Protein AF-A0A4Y2GFL8-F1 (afdb_monomer)

Organism: Araneus ventricosus (NCBI:txid182803)

Mean predicted aligned error: 15.79 Å

Nearest PDB structures (foldseek):
  2ekf-assembly1_A  TM=3.548E-01  e=7.500E+00  Homo sapiens
  2l2d-assembly1_A  TM=3.210E-01  e=7.014E+00  Homo sapiens

Solvent-accessible surface area (backbone atoms only — not comparable to full-atom values): 7751 Å² total; per-residue (Å²): 137,86,87,76,71,98,63,75,53,98,88,49,78,91,72,80,98,76,89,82,92,64,56,74,66,58,46,25,52,56,51,40,72,75,34,79,89,58,61,68,63,76,52,37,71,59,46,52,46,74,68,34,67,65,49,43,51,50,56,51,50,53,51,51,35,70,77,37,74,88,56,89,81,82,90,76,90,79,86,55,77,86,76,56,85,58,78,84,79,53,79,89,53,101,80,72,82,87,84,81,63,86,46,103,79,62,53,74,82,81,133

Structure (mmCIF, N/CA/C/O backbone):
data_AF-A0A4Y2GFL8-F1
#
_entry.id   AF-A0A4Y2GFL8-F1
#
loop_
_atom_site.group_PDB
_atom_site.id
_atom_site.type_symbol
_atom_site.label_atom_id
_atom_site.label_alt_id
_atom_site.label_comp_id
_atom_site.label_asym_id
_atom_site.label_entity_id
_atom_site.label_seq_id
_atom_site.pdbx_PDB_ins_code
_atom_site.Cartn_x
_atom_site.Cartn_y
_atom_site.Cartn_z
_atom_site.occupancy
_atom_site.B_iso_or_equiv
_atom_site.auth_seq_id
_atom_site.auth_comp_id
_atom_site.auth_asym_id
_atom_site.auth_atom_id
_atom_site.pdbx_PDB_model_num
ATOM 1 N N . HIS A 1 1 ? 14.840 -25.063 -7.061 1.00 44.09 1 HIS A N 1
ATOM 2 C CA . HIS A 1 1 ? 14.684 -23.793 -6.327 1.00 44.09 1 HIS A CA 1
ATOM 3 C C . HIS A 1 1 ? 16.061 -23.383 -5.819 1.00 44.09 1 HIS A C 1
ATOM 5 O O . HIS A 1 1 ? 16.701 -24.202 -5.170 1.00 44.09 1 HIS A O 1
ATOM 11 N N . ARG A 1 2 ? 16.581 -22.210 -6.200 1.00 40.28 2 ARG A N 1
ATOM 12 C CA . ARG A 1 2 ? 17.893 -21.725 -5.739 1.00 40.28 2 ARG A CA 1
ATOM 13 C C . ARG A 1 2 ? 17.648 -20.635 -4.706 1.00 40.28 2 ARG A C 1
ATOM 15 O O . ARG A 1 2 ? 17.024 -19.635 -5.030 1.00 40.28 2 ARG A O 1
ATOM 22 N N . VAL A 1 3 ? 18.104 -20.865 -3.482 1.00 50.59 3 VAL A N 1
ATOM 23 C CA . VAL A 1 3 ? 18.063 -19.870 -2.409 1.00 50.59 3 VAL A CA 1
ATOM 24 C C . VAL A 1 3 ? 19.378 -19.100 -2.471 1.00 50.59 3 VAL A C 1
ATOM 26 O O . VAL A 1 3 ? 20.448 -19.706 -2.417 1.00 50.59 3 VAL A O 1
ATOM 29 N N . SER A 1 4 ? 19.302 -17.789 -2.670 1.00 55.38 4 SER A N 1
ATOM 30 C CA . SER A 1 4 ? 20.447 -16.882 -2.566 1.00 55.38 4 SER A CA 1
ATOM 31 C C . SER A 1 4 ? 20.619 -16.399 -1.120 1.00 55.38 4 SER A C 1
ATOM 33 O O . SER A 1 4 ? 19.666 -16.475 -0.342 1.00 55.38 4 SER A O 1
ATOM 35 N N . PRO A 1 5 ? 21.809 -15.897 -0.743 1.00 58.56 5 PRO A N 1
ATOM 36 C CA . PRO A 1 5 ? 22.017 -15.257 0.554 1.00 58.56 5 PRO A CA 1
ATOM 37 C C . PRO A 1 5 ? 21.025 -14.106 0.780 1.00 58.56 5 PRO A C 1
ATOM 39 O O . PRO A 1 5 ? 20.587 -13.471 -0.180 1.00 58.56 5 PRO A O 1
ATOM 42 N N . LEU A 1 6 ? 20.704 -13.830 2.050 1.00 55.00 6 LEU A N 1
ATOM 43 C CA . LEU A 1 6 ? 19.795 -12.745 2.455 1.00 55.00 6 LEU A CA 1
ATOM 44 C C . LEU A 1 6 ? 20.267 -11.36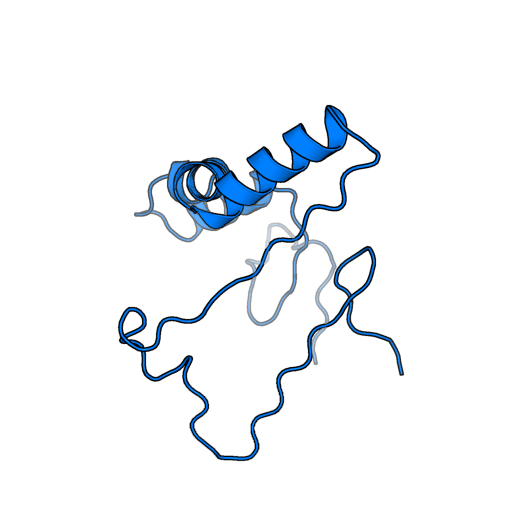6 1.963 1.00 55.00 6 LEU A C 1
ATOM 46 O O . LEU A 1 6 ? 19.451 -10.499 1.674 1.00 55.00 6 LEU A O 1
ATOM 50 N N . TYR A 1 7 ? 21.582 -11.192 1.833 1.00 58.81 7 TYR A N 1
ATOM 51 C CA . TYR A 1 7 ? 22.211 -9.980 1.327 1.00 58.81 7 TYR A CA 1
ATOM 52 C C . TYR A 1 7 ? 22.887 -10.276 -0.010 1.00 58.81 7 TYR A C 1
ATOM 54 O O . TYR A 1 7 ? 23.659 -11.233 -0.121 1.00 58.81 7 TYR A O 1
ATOM 62 N N . ALA A 1 8 ? 22.605 -9.461 -1.025 1.00 56.84 8 ALA A N 1
ATOM 63 C CA . ALA A 1 8 ? 23.365 -9.498 -2.266 1.00 56.84 8 ALA A CA 1
ATOM 64 C C . ALA A 1 8 ? 24.820 -9.105 -1.963 1.00 56.84 8 ALA A C 1
ATOM 66 O O . ALA A 1 8 ? 25.067 -8.133 -1.253 1.00 56.84 8 ALA A O 1
ATOM 67 N N . SER A 1 9 ? 25.792 -9.864 -2.471 1.00 60.03 9 SER A N 1
ATOM 68 C CA . SER A 1 9 ? 27.165 -9.364 -2.519 1.00 60.03 9 SER A CA 1
ATOM 69 C C . SER A 1 9 ? 27.216 -8.216 -3.528 1.00 60.03 9 SER A C 1
ATOM 71 O O . SER A 1 9 ? 26.567 -8.301 -4.569 1.00 60.03 9 SER A O 1
ATOM 73 N N . ASP A 1 10 ? 28.023 -7.179 -3.282 1.00 59.62 10 ASP A N 1
ATOM 74 C CA . ASP A 1 10 ? 28.180 -6.035 -4.207 1.00 59.62 10 ASP A CA 1
ATOM 75 C C . ASP A 1 10 ? 28.551 -6.456 -5.644 1.00 59.62 10 ASP A C 1
ATOM 77 O O . ASP A 1 10 ? 28.385 -5.709 -6.606 1.00 59.62 10 ASP A O 1
ATOM 81 N N . GLN A 1 11 ? 29.061 -7.679 -5.801 1.00 61.91 11 GLN A N 1
ATOM 82 C CA . GLN A 1 11 ? 29.444 -8.263 -7.079 1.00 61.91 11 GLN A CA 1
ATOM 83 C C . GLN A 1 11 ? 28.279 -8.890 -7.854 1.00 61.91 11 GLN A C 1
ATOM 85 O O . GLN A 1 11 ? 28.469 -9.254 -9.015 1.00 61.91 11 GLN A O 1
ATOM 90 N N . HIS A 1 12 ? 27.106 -9.105 -7.251 1.00 59.34 12 HIS A N 1
ATOM 91 C CA . HIS A 1 12 ? 25.984 -9.802 -7.883 1.00 59.34 12 HIS A CA 1
ATOM 92 C C . HIS A 1 12 ? 24.734 -8.926 -7.865 1.00 59.34 12 HIS A C 1
ATOM 94 O O . HIS A 1 12 ? 24.135 -8.668 -6.826 1.00 59.34 12 HIS A O 1
ATOM 100 N N . LYS A 1 13 ? 24.330 -8.484 -9.057 1.00 63.22 13 LYS A N 1
ATOM 101 C CA . LYS A 1 13 ? 23.098 -7.723 -9.259 1.00 63.22 13 LYS A CA 1
ATOM 102 C C . LYS A 1 13 ? 21.881 -8.599 -8.943 1.00 63.22 13 LYS A C 1
ATOM 104 O O . LYS A 1 13 ? 21.868 -9.779 -9.295 1.00 63.22 13 LYS A O 1
ATOM 109 N N . GLU A 1 14 ? 20.867 -8.005 -8.320 1.00 65.62 14 GLU A N 1
ATOM 110 C CA . GLU A 1 14 ? 19.571 -8.643 -8.055 1.00 65.62 14 GLU A CA 1
ATOM 111 C C . GLU A 1 14 ? 19.013 -9.300 -9.330 1.00 65.62 14 GLU A C 1
ATOM 113 O O . GLU A 1 14 ? 19.051 -8.712 -10.416 1.00 65.62 14 GLU A O 1
ATOM 118 N N . SER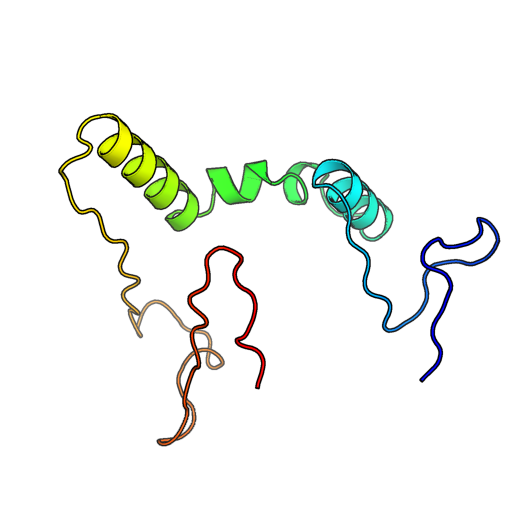 A 1 15 ? 18.544 -10.547 -9.221 1.00 59.66 15 SER A N 1
ATOM 119 C CA . SER A 1 15 ? 18.199 -11.384 -10.376 1.00 59.66 15 SER A CA 1
ATOM 120 C C . SER A 1 15 ? 17.104 -12.394 -10.025 1.00 59.66 15 SER A C 1
ATOM 122 O O . SER A 1 15 ? 17.356 -13.291 -9.232 1.00 59.66 15 SER A O 1
ATOM 124 N N . TYR A 1 16 ? 15.959 -12.298 -10.717 1.00 61.06 16 TYR A N 1
ATOM 125 C CA . TYR A 1 16 ? 14.796 -13.211 -10.751 1.00 61.06 16 TYR A CA 1
ATOM 126 C C . TYR A 1 16 ? 14.284 -13.779 -9.405 1.00 61.06 16 TYR A C 1
ATOM 128 O O . TYR A 1 16 ? 14.978 -14.504 -8.707 1.00 61.06 16 TYR A O 1
ATOM 136 N N . GLY A 1 17 ? 12.989 -13.592 -9.112 1.00 58.91 17 GLY A N 1
ATOM 137 C CA . GLY A 1 17 ? 12.257 -14.365 -8.089 1.00 58.91 17 GLY A CA 1
ATOM 138 C C . GLY A 1 17 ? 12.748 -14.216 -6.642 1.00 58.91 17 GLY A C 1
ATOM 139 O O . GLY A 1 17 ? 12.520 -15.114 -5.836 1.00 58.91 17 GLY A O 1
ATOM 140 N N . GLN A 1 18 ? 13.432 -13.119 -6.317 1.00 65.44 18 GLN A N 1
ATOM 141 C CA . GLN A 1 18 ? 13.943 -12.826 -4.977 1.00 65.44 18 GLN A CA 1
ATOM 142 C C . GLN A 1 18 ? 12.992 -11.861 -4.254 1.00 65.44 18 GLN A C 1
ATOM 144 O O . GLN A 1 18 ? 12.532 -10.884 -4.844 1.00 65.44 18 GLN A O 1
ATOM 149 N N . LEU A 1 19 ? 12.676 -12.155 -2.989 1.00 65.06 19 LEU A N 1
ATOM 150 C CA . LEU A 1 19 ? 11.848 -11.315 -2.122 1.00 65.06 19 LEU A CA 1
ATOM 151 C C . LEU A 1 19 ? 12.752 -10.581 -1.128 1.00 65.06 19 LEU A C 1
ATOM 153 O O . LEU A 1 19 ? 13.495 -11.223 -0.387 1.00 65.06 19 LEU A O 1
ATOM 157 N N . TYR A 1 20 ? 12.646 -9.255 -1.097 1.00 68.50 20 TYR A N 1
ATOM 158 C CA . TYR A 1 20 ? 13.389 -8.388 -0.187 1.00 68.50 20 TYR A CA 1
ATOM 159 C C . TYR A 1 20 ? 12.425 -7.586 0.684 1.00 68.50 20 TYR A C 1
ATOM 161 O O . TYR A 1 20 ? 11.378 -7.139 0.212 1.00 68.50 20 TYR A O 1
ATOM 169 N N . ILE A 1 21 ? 12.791 -7.397 1.952 1.00 74.88 21 ILE A N 1
ATOM 170 C CA . ILE A 1 21 ? 12.075 -6.527 2.886 1.00 74.88 21 ILE A CA 1
ATOM 171 C C . ILE A 1 21 ? 12.938 -5.285 3.077 1.00 74.88 21 ILE A C 1
ATOM 173 O O . ILE A 1 21 ? 14.050 -5.377 3.586 1.00 74.88 21 ILE A O 1
ATOM 177 N N . PHE A 1 22 ? 12.412 -4.143 2.653 1.00 73.88 22 PHE A N 1
ATOM 178 C CA . PHE A 1 22 ? 13.063 -2.843 2.760 1.00 73.88 22 PHE A CA 1
ATOM 179 C C . PHE A 1 22 ? 12.206 -1.91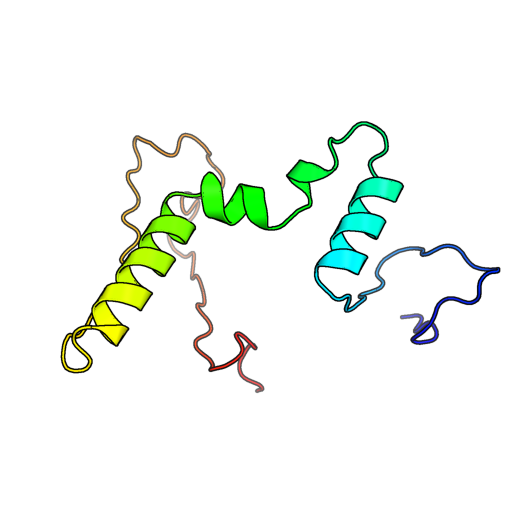7 3.617 1.00 73.88 22 PHE A C 1
ATOM 181 O O . PHE A 1 22 ? 10.975 -2.038 3.624 1.00 73.88 22 PHE A O 1
ATOM 188 N N . ASP A 1 23 ? 12.835 -0.957 4.293 1.00 81.94 23 ASP A N 1
ATOM 189 C CA . ASP A 1 23 ? 12.079 0.167 4.836 1.00 81.94 23 ASP A CA 1
ATOM 190 C C . ASP A 1 23 ? 11.491 1.031 3.702 1.00 81.94 23 ASP A C 1
ATOM 192 O O . ASP A 1 23 ? 11.802 0.866 2.519 1.00 81.94 23 ASP A O 1
ATOM 196 N N . SER A 1 24 ? 10.578 1.941 4.045 1.00 74.50 24 SER A N 1
ATOM 197 C CA . SER A 1 24 ? 9.855 2.730 3.038 1.00 74.50 24 SER A CA 1
ATOM 198 C C . SER A 1 24 ? 10.767 3.621 2.188 1.00 74.50 24 SER A C 1
ATOM 200 O O . SER A 1 24 ? 10.500 3.780 0.996 1.00 74.50 24 SER A O 1
ATOM 202 N N . SER A 1 25 ? 11.816 4.190 2.784 1.00 82.00 25 SER A N 1
ATOM 203 C CA . SER A 1 25 ? 12.767 5.073 2.102 1.00 82.00 25 SER A CA 1
ATOM 204 C C . SER A 1 25 ? 13.652 4.255 1.173 1.00 82.00 25 SER A C 1
ATOM 206 O O . SER A 1 25 ? 13.766 4.555 -0.014 1.00 82.00 25 SER A O 1
ATOM 208 N N . GLU A 1 26 ? 14.179 3.148 1.686 1.00 83.12 26 GLU A N 1
ATOM 209 C CA . GLU A 1 26 ? 15.007 2.234 0.919 1.00 83.12 26 GLU A CA 1
ATOM 210 C C . GLU A 1 26 ? 14.236 1.631 -0.270 1.00 83.12 26 GLU A C 1
ATOM 212 O O . GLU A 1 26 ? 14.725 1.604 -1.403 1.00 83.12 26 GLU A O 1
ATOM 217 N N . ALA A 1 27 ? 12.981 1.229 -0.058 1.00 83.31 27 ALA A N 1
ATOM 218 C CA . ALA A 1 27 ? 12.119 0.735 -1.124 1.00 83.31 27 ALA A CA 1
ATOM 219 C C . ALA A 1 27 ? 11.850 1.806 -2.198 1.00 83.31 27 ALA A C 1
ATOM 221 O O . ALA A 1 27 ? 11.754 1.478 -3.384 1.00 83.31 27 ALA A O 1
ATOM 222 N N . ALA A 1 28 ? 11.710 3.079 -1.813 1.00 83.88 28 ALA A N 1
ATOM 223 C CA . ALA A 1 28 ? 11.519 4.177 -2.758 1.00 83.88 28 ALA A CA 1
ATOM 224 C C . ALA A 1 28 ? 12.777 4.417 -3.608 1.00 83.88 28 ALA A C 1
ATOM 226 O O . ALA A 1 28 ? 12.677 4.498 -4.833 1.00 83.88 28 ALA A O 1
ATOM 227 N N . GLU A 1 29 ? 13.959 4.427 -2.988 1.00 86.50 29 GLU A N 1
ATOM 228 C CA . GLU A 1 29 ? 15.243 4.558 -3.685 1.00 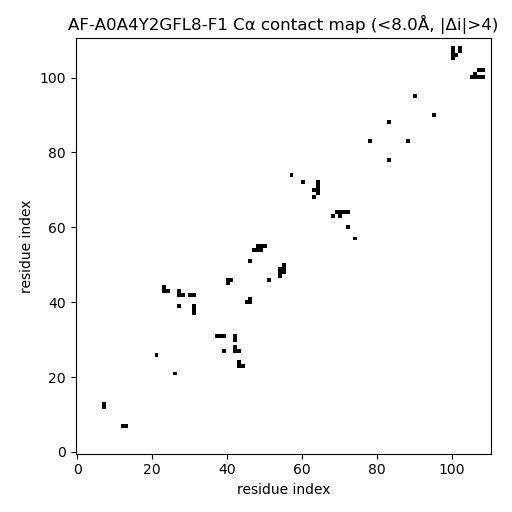86.50 29 GLU A CA 1
ATOM 229 C C . GLU A 1 29 ? 15.473 3.426 -4.690 1.00 86.50 29 GLU A C 1
ATOM 231 O O . GLU A 1 29 ? 15.859 3.673 -5.835 1.00 86.50 29 GLU A O 1
ATOM 236 N N . LYS A 1 30 ? 15.189 2.177 -4.296 1.00 84.06 30 LYS A N 1
ATOM 237 C CA . LYS A 1 30 ? 15.347 1.010 -5.178 1.00 84.06 30 LYS A CA 1
ATOM 238 C C . LYS A 1 30 ? 14.351 1.029 -6.339 1.00 84.06 30 LYS A C 1
ATOM 240 O O . LYS A 1 30 ? 14.693 0.654 -7.461 1.00 84.06 30 LYS A O 1
ATOM 245 N N . ARG A 1 31 ? 13.122 1.510 -6.125 1.00 84.69 31 ARG A N 1
ATOM 246 C CA . ARG A 1 31 ? 12.165 1.718 -7.225 1.00 84.69 31 ARG A CA 1
ATOM 247 C C . ARG A 1 31 ? 12.628 2.824 -8.169 1.00 84.69 31 ARG A C 1
ATOM 249 O O . ARG A 1 31 ? 12.540 2.636 -9.381 1.00 84.69 31 ARG A O 1
ATOM 256 N N . LEU A 1 32 ? 13.152 3.930 -7.644 1.00 87.69 32 LEU A N 1
ATOM 257 C CA . LEU A 1 32 ? 13.640 5.051 -8.447 1.00 87.69 32 LEU A CA 1
ATOM 258 C C . LEU A 1 32 ? 14.868 4.668 -9.283 1.00 87.69 32 LEU A C 1
ATOM 260 O O . LEU A 1 32 ? 14.918 4.967 -10.475 1.00 87.69 32 LEU A O 1
ATOM 264 N N . SER A 1 33 ? 15.828 3.946 -8.699 1.00 86.31 33 SER A N 1
ATOM 265 C CA . SER A 1 33 ? 17.033 3.493 -9.408 1.00 86.31 33 SER A CA 1
ATOM 266 C C . SER A 1 33 ? 16.708 2.550 -10.575 1.00 86.31 33 SER A C 1
ATOM 268 O O . SER A 1 33 ? 17.343 2.626 -11.633 1.00 86.31 33 SER A O 1
ATOM 270 N N . ASN A 1 34 ? 15.672 1.719 -10.417 1.00 83.81 34 ASN A N 1
ATOM 271 C CA . ASN A 1 34 ? 15.162 0.825 -11.456 1.00 83.81 34 ASN A CA 1
ATOM 272 C C . ASN A 1 34 ? 14.275 1.533 -12.494 1.00 83.81 34 ASN A C 1
ATOM 274 O O . ASN A 1 34 ? 14.169 1.063 -13.625 1.00 83.81 34 ASN A O 1
ATOM 278 N N . ASN A 1 35 ? 13.675 2.675 -12.151 1.00 84.44 35 ASN A N 1
ATOM 279 C CA . ASN A 1 35 ? 12.760 3.425 -13.011 1.00 84.44 35 ASN A CA 1
ATOM 280 C C . ASN A 1 35 ? 13.270 4.856 -13.233 1.00 84.44 35 ASN A C 1
ATOM 282 O O . ASN A 1 35 ? 12.661 5.825 -12.787 1.00 84.44 35 ASN A O 1
ATOM 286 N N . LYS A 1 36 ? 14.381 4.995 -13.968 1.00 82.25 36 LYS A N 1
ATOM 287 C CA . LYS A 1 36 ? 15.112 6.268 -14.148 1.00 82.25 36 LYS A CA 1
ATOM 288 C C . LYS A 1 36 ? 14.298 7.440 -14.722 1.00 82.25 36 LYS A C 1
ATOM 290 O O . LYS A 1 36 ? 14.726 8.579 -14.597 1.00 82.25 36 LYS A O 1
ATOM 295 N N . ASN A 1 37 ? 13.158 7.166 -15.358 1.00 87.31 37 ASN A N 1
ATOM 296 C CA . ASN A 1 37 ? 12.272 8.183 -15.939 1.00 87.31 37 ASN A CA 1
ATOM 297 C C . ASN A 1 37 ? 11.085 8.546 -15.028 1.00 87.31 37 ASN A C 1
ATOM 299 O O . ASN A 1 37 ? 10.268 9.388 -15.394 1.00 87.31 37 ASN A O 1
ATOM 303 N N . CYS A 1 38 ? 10.943 7.891 -13.876 1.00 82.94 38 CYS A N 1
ATOM 304 C CA . CYS A 1 38 ? 9.878 8.174 -12.926 1.00 82.94 38 CYS A CA 1
ATOM 305 C C . CYS A 1 38 ? 10.291 9.297 -11.972 1.00 82.94 38 CYS A C 1
ATOM 307 O O . CYS A 1 38 ? 11.450 9.419 -11.585 1.00 82.94 38 CYS A O 1
ATOM 309 N N . LEU A 1 39 ? 9.319 10.116 -11.577 1.00 83.56 39 LEU A N 1
ATOM 310 C CA . LEU A 1 39 ? 9.536 11.194 -10.619 1.00 83.56 39 LEU A CA 1
ATOM 311 C C . LEU A 1 39 ? 9.649 10.606 -9.208 1.00 83.56 39 LEU 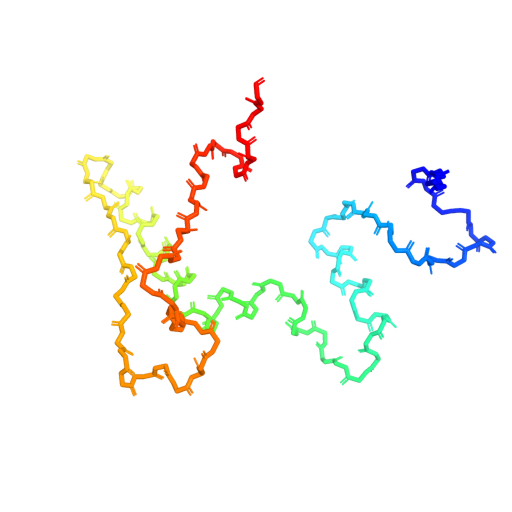A C 1
ATOM 313 O O . LEU A 1 39 ? 8.852 9.749 -8.836 1.00 83.56 39 LEU A O 1
ATOM 317 N N . GLN A 1 40 ? 10.607 11.090 -8.415 1.00 81.62 40 GLN A N 1
ATOM 318 C CA . GLN A 1 40 ? 10.876 10.589 -7.060 1.00 81.62 40 GLN A CA 1
ATOM 319 C C . GLN A 1 40 ? 9.617 10.541 -6.182 1.00 81.62 40 GLN A C 1
ATOM 321 O O . GLN A 1 40 ? 9.331 9.512 -5.571 1.00 81.62 40 GLN A O 1
ATOM 326 N N . HIS A 1 41 ? 8.824 11.615 -6.192 1.00 77.81 41 HIS A N 1
ATOM 327 C CA . HIS A 1 41 ? 7.621 11.729 -5.366 1.00 77.81 41 HIS A CA 1
ATOM 328 C C . HIS A 1 41 ? 6.583 10.628 -5.647 1.00 77.81 41 HIS A C 1
ATOM 330 O O . HIS A 1 41 ? 5.795 10.304 -4.769 1.00 77.81 41 HIS A O 1
ATOM 336 N N . VAL A 1 42 ? 6.598 10.000 -6.832 1.00 77.88 42 VAL A N 1
ATOM 337 C CA . VAL A 1 42 ? 5.704 8.875 -7.175 1.00 77.88 42 VAL A CA 1
ATOM 338 C C . VAL A 1 42 ? 5.944 7.666 -6.274 1.00 77.88 42 VAL A C 1
ATOM 340 O O . VAL A 1 42 ? 5.002 6.939 -5.963 1.00 77.88 42 VAL A O 1
ATOM 343 N N . PHE A 1 43 ? 7.190 7.442 -5.857 1.00 77.94 43 PHE A N 1
ATOM 344 C CA . PHE A 1 43 ? 7.558 6.321 -4.992 1.00 77.94 43 PHE A CA 1
ATOM 345 C C . PHE A 1 43 ? 7.550 6.671 -3.508 1.00 77.94 43 PHE A C 1
ATOM 347 O O . PHE A 1 43 ? 7.621 5.774 -2.668 1.00 77.94 43 PHE A O 1
ATOM 354 N N . GLU A 1 44 ? 7.431 7.952 -3.178 1.00 74.06 44 GLU A N 1
ATOM 355 C CA . GLU A 1 44 ? 7.201 8.386 -1.814 1.00 74.06 44 GLU A CA 1
ATOM 356 C C . GLU A 1 44 ? 5.745 8.063 -1.445 1.00 74.06 44 GLU A C 1
ATOM 358 O O . GLU A 1 44 ? 4.799 8.454 -2.132 1.00 74.06 44 GLU A O 1
ATOM 363 N N . ASN A 1 45 ? 5.543 7.365 -0.319 1.00 66.19 45 ASN A N 1
ATOM 364 C CA . ASN A 1 45 ? 4.218 7.002 0.221 1.00 66.19 45 ASN A CA 1
ATOM 365 C C . ASN A 1 45 ? 3.270 8.206 0.418 1.00 66.19 45 ASN A C 1
ATOM 367 O O . ASN A 1 45 ? 2.085 8.031 0.715 1.00 66.19 45 ASN A O 1
ATOM 371 N N . PHE A 1 46 ? 3.794 9.422 0.275 1.00 64.25 46 PHE A N 1
ATOM 372 C CA . PHE A 1 46 ? 3.073 10.679 0.317 1.00 64.25 46 PHE A CA 1
ATOM 373 C C . PHE A 1 46 ? 1.984 10.758 -0.757 1.00 64.25 46 PHE A C 1
ATOM 375 O O . PHE A 1 46 ? 0.832 11.005 -0.416 1.00 64.25 46 PHE A O 1
ATOM 382 N N . MET A 1 47 ? 2.289 10.409 -2.012 1.00 68.25 47 MET A N 1
ATOM 383 C CA . MET A 1 47 ? 1.307 10.476 -3.103 1.00 68.25 47 MET A CA 1
ATOM 384 C C . MET A 1 47 ? 0.103 9.569 -2.870 1.00 68.25 47 MET A C 1
ATOM 386 O O . MET A 1 47 ? -1.030 9.968 -3.120 1.00 68.25 47 MET A O 1
ATOM 390 N N . LEU A 1 48 ? 0.320 8.357 -2.352 1.00 71.69 48 LEU A N 1
ATOM 391 C CA . LEU A 1 48 ? -0.790 7.464 -2.029 1.00 71.69 48 LEU A CA 1
ATOM 392 C C . LEU A 1 48 ? -1.659 8.046 -0.920 1.00 71.69 48 LEU A C 1
ATOM 394 O O . LEU A 1 48 ? -2.875 7.972 -1.017 1.00 71.69 48 LEU A O 1
ATOM 398 N N . ARG A 1 49 ? -1.066 8.643 0.115 1.00 74.06 49 ARG A N 1
ATOM 399 C CA . ARG A 1 49 ? -1.851 9.268 1.183 1.00 74.06 49 ARG A CA 1
ATOM 400 C C . ARG A 1 49 ? -2.596 10.500 0.686 1.00 74.06 49 ARG A C 1
ATOM 402 O O . ARG A 1 49 ? -3.730 10.678 1.097 1.00 74.06 49 ARG A O 1
ATOM 409 N N . GLU A 1 50 ? -2.008 11.318 -0.180 1.00 77.19 50 GLU A N 1
ATOM 410 C CA . GLU A 1 50 ? -2.640 12.539 -0.693 1.00 77.19 50 GLU A CA 1
ATOM 411 C C . GLU A 1 50 ? -3.717 12.281 -1.750 1.00 77.19 50 GLU A C 1
ATOM 413 O O . GLU A 1 50 ? -4.787 12.879 -1.690 1.00 77.19 50 GLU A O 1
ATOM 418 N N . ILE A 1 51 ? -3.451 11.390 -2.707 1.00 80.69 51 ILE A N 1
ATOM 419 C CA . ILE A 1 51 ? -4.305 11.193 -3.885 1.00 80.69 51 ILE A CA 1
ATOM 420 C C . ILE A 1 51 ? -5.362 10.118 -3.640 1.00 80.69 51 ILE A C 1
ATOM 422 O O . ILE A 1 51 ? -6.470 10.225 -4.161 1.00 80.69 51 ILE A O 1
ATOM 426 N N . ASN A 1 52 ? -5.043 9.061 -2.884 1.00 81.56 52 ASN A N 1
ATOM 427 C CA . ASN A 1 52 ? -5.978 7.955 -2.704 1.00 81.56 52 ASN A CA 1
ATOM 428 C C . ASN A 1 52 ? -7.109 8.375 -1.745 1.00 81.56 52 ASN A C 1
ATOM 430 O O . ASN A 1 52 ? -6.859 8.522 -0.541 1.00 81.56 52 ASN A O 1
ATOM 434 N N . PRO A 1 53 ? -8.364 8.495 -2.223 1.00 83.81 53 PRO A N 1
ATOM 435 C CA . PRO A 1 53 ? -9.481 8.907 -1.377 1.00 83.81 53 PRO A CA 1
ATOM 436 C C . PRO A 1 53 ? -9.708 7.937 -0.212 1.00 83.81 53 PRO A C 1
ATOM 438 O O . PRO A 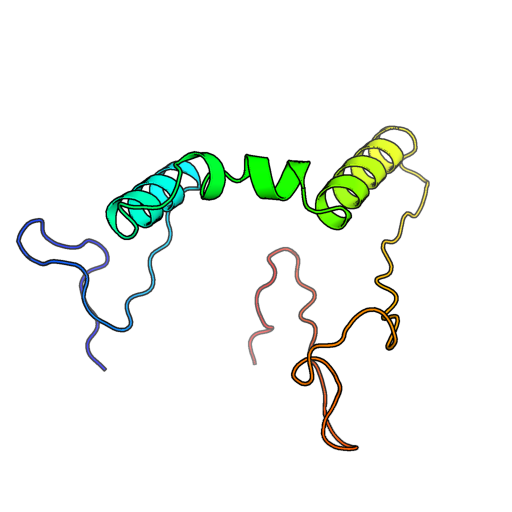1 53 ? -10.103 8.357 0.870 1.00 83.81 53 PRO A O 1
ATOM 441 N N . PHE A 1 54 ? -9.383 6.654 -0.380 1.00 87.00 54 PHE A N 1
ATOM 442 C CA . PHE A 1 54 ? -9.522 5.657 0.678 1.00 87.00 54 PHE A CA 1
ATOM 443 C C . PHE A 1 54 ? -8.470 5.818 1.772 1.00 87.00 54 PHE A C 1
ATOM 445 O O . PHE A 1 54 ? -8.787 5.674 2.952 1.00 87.00 54 PHE A O 1
ATOM 452 N N . ALA A 1 55 ? -7.235 6.174 1.406 1.00 85.44 55 ALA A N 1
ATOM 453 C CA . ALA A 1 55 ? -6.200 6.488 2.386 1.00 85.44 55 ALA A CA 1
ATOM 454 C C . ALA A 1 55 ? -6.589 7.730 3.204 1.00 85.44 55 ALA A C 1
ATOM 456 O O . ALA A 1 55 ? -6.451 7.728 4.428 1.00 85.44 55 ALA A O 1
ATOM 457 N N . GLN A 1 56 ? -7.154 8.751 2.551 1.00 87.81 56 GLN A N 1
ATOM 458 C CA . GLN A 1 56 ? -7.694 9.938 3.221 1.00 87.81 56 GLN A CA 1
ATOM 459 C C . GLN A 1 56 ? -8.845 9.594 4.169 1.00 87.81 56 GLN A C 1
ATOM 461 O O . GLN A 1 56 ? -8.806 9.962 5.344 1.00 87.81 56 GLN A O 1
ATOM 466 N N . SER A 1 57 ? -9.837 8.833 3.705 1.00 88.81 57 SER A N 1
ATOM 467 C CA . SER A 1 57 ? -10.941 8.376 4.551 1.00 88.81 57 SER A CA 1
ATOM 468 C C . SER A 1 57 ? -10.446 7.542 5.739 1.00 88.81 57 SER A C 1
ATOM 470 O O . SER A 1 57 ? -10.962 7.697 6.841 1.00 88.81 57 SER A O 1
ATOM 472 N N . TYR A 1 58 ? -9.404 6.720 5.571 1.00 89.88 58 TYR A N 1
ATOM 473 C CA . TYR A 1 58 ? -8.798 5.968 6.675 1.00 89.88 58 TYR A CA 1
ATOM 474 C C . TYR A 1 58 ? -8.186 6.882 7.737 1.00 89.88 58 TYR A C 1
ATOM 476 O O . TYR A 1 58 ? -8.446 6.711 8.929 1.00 89.88 58 TYR A O 1
ATOM 484 N N . LEU A 1 59 ? -7.437 7.903 7.315 1.00 88.81 59 LEU A N 1
ATOM 485 C CA . LEU A 1 59 ? -6.875 8.904 8.224 1.00 88.81 59 LEU A CA 1
ATOM 486 C C . LEU A 1 59 ? -7.968 9.689 8.963 1.00 88.81 59 LEU A C 1
ATOM 488 O O . LEU A 1 59 ? -7.821 9.968 10.152 1.00 88.81 59 LEU A O 1
ATOM 492 N N . GLN A 1 60 ? -9.069 10.021 8.287 1.00 89.69 60 GLN A N 1
ATOM 493 C CA . GLN A 1 60 ? -10.209 10.705 8.904 1.00 89.69 60 GLN A CA 1
ATOM 494 C C . GLN A 1 60 ? -10.898 9.835 9.959 1.00 89.69 60 GLN A C 1
ATOM 496 O O . GLN A 1 60 ? -11.112 10.291 11.079 1.00 89.69 60 GLN A O 1
ATOM 501 N N . MET A 1 61 ? -11.188 8.571 9.643 1.00 91.31 61 MET A N 1
ATOM 502 C CA . MET A 1 61 ? -11.770 7.637 10.612 1.00 91.31 61 MET A CA 1
ATOM 503 C C . MET A 1 61 ? -10.851 7.427 11.819 1.00 91.31 61 MET A C 1
ATOM 505 O O . MET A 1 61 ? -11.330 7.393 12.948 1.00 91.31 61 MET A O 1
ATOM 509 N N . HIS A 1 62 ? -9.534 7.329 11.602 1.00 88.56 62 HIS A N 1
ATOM 510 C CA . HIS A 1 62 ? -8.571 7.209 12.696 1.00 88.56 62 HIS A CA 1
ATOM 511 C C . HIS A 1 62 ? -8.665 8.394 13.666 1.00 88.56 62 HIS A C 1
ATOM 513 O O . HIS A 1 62 ? -8.686 8.188 14.878 1.00 88.56 62 HIS A O 1
ATOM 519 N N . ARG A 1 63 ? -8.795 9.624 13.146 1.00 91.00 63 ARG A N 1
ATOM 520 C CA . ARG A 1 63 ? -9.019 10.823 13.973 1.00 91.00 63 ARG A CA 1
ATOM 521 C C . ARG A 1 63 ? -10.338 10.745 14.745 1.00 91.00 63 ARG A C 1
ATOM 523 O O . ARG A 1 63 ? -10.335 10.976 15.947 1.00 91.00 63 ARG A O 1
ATOM 530 N N . MET A 1 64 ? -11.430 10.333 14.098 1.00 89.94 64 MET A N 1
ATOM 531 C CA . MET A 1 64 ? -12.738 10.182 14.757 1.00 89.94 64 MET A CA 1
ATOM 532 C C . MET A 1 64 ? -12.707 9.184 15.921 1.00 89.94 64 MET A C 1
ATOM 534 O O . MET A 1 64 ? -13.298 9.445 16.966 1.00 89.94 64 MET A O 1
ATOM 538 N N . VAL A 1 65 ? -12.004 8.060 15.755 1.00 91.56 65 VAL A N 1
ATOM 539 C CA . VAL A 1 65 ? -11.839 7.051 16.813 1.00 91.56 65 VAL A CA 1
ATOM 540 C C . VAL A 1 65 ? -10.964 7.579 17.952 1.00 91.56 65 VAL A C 1
ATOM 542 O O . VAL A 1 65 ? -11.265 7.309 19.111 1.00 91.56 65 VAL A O 1
ATOM 545 N N . GLN A 1 66 ? -9.913 8.355 17.659 1.00 90.50 66 GLN A N 1
ATOM 546 C CA . GLN A 1 66 ? -9.109 8.988 18.712 1.00 90.50 66 GLN A CA 1
ATOM 547 C C . GLN A 1 66 ? -9.913 10.009 19.526 1.00 90.50 66 GLN A C 1
ATOM 549 O O . GLN A 1 66 ? -9.777 10.060 20.746 1.00 90.50 66 GLN A O 1
ATOM 554 N N . GLU A 1 67 ? -10.752 10.805 18.864 1.00 93.38 67 GLU A N 1
ATOM 555 C CA . GLU A 1 67 ? -11.586 11.819 19.516 1.00 93.38 67 GLU A CA 1
ATOM 556 C C . GLU A 1 67 ? -12.760 11.202 20.290 1.00 93.38 67 GLU A C 1
ATOM 558 O O . GLU A 1 67 ? -13.126 11.701 21.352 1.00 93.38 67 GLU A O 1
ATOM 563 N N . ASN A 1 68 ? -13.341 10.106 19.787 1.00 92.06 68 ASN A N 1
ATOM 564 C CA . ASN A 1 68 ? -14.498 9.438 20.387 1.00 92.06 68 ASN A CA 1
ATOM 565 C C . ASN A 1 68 ? -14.302 7.909 20.432 1.00 92.06 68 ASN A C 1
ATOM 567 O O . ASN A 1 68 ? -14.898 7.194 19.620 1.00 92.06 68 ASN A O 1
ATOM 571 N N . PRO A 1 69 ? -13.535 7.380 21.408 1.00 87.25 69 PRO A N 1
ATOM 572 C CA . PRO A 1 69 ? -13.123 5.969 21.448 1.00 87.25 69 PRO A CA 1
ATOM 573 C C . PRO A 1 69 ? -14.261 4.943 21.514 1.00 87.25 69 PRO A C 1
ATOM 575 O O . PRO A 1 69 ? -14.064 3.775 21.192 1.00 87.25 69 PRO A O 1
ATOM 578 N N . THR A 1 70 ? -15.458 5.354 21.935 1.00 89.06 70 THR A N 1
ATOM 579 C CA . THR A 1 70 ? -16.652 4.496 22.004 1.00 89.06 70 THR A CA 1
ATOM 580 C C . THR A 1 70 ? -17.396 4.388 20.670 1.00 89.06 70 THR A C 1
ATOM 582 O O . THR A 1 70 ? -18.320 3.583 20.545 1.00 89.06 70 THR A O 1
ATOM 585 N N . THR A 1 71 ? -17.012 5.181 19.666 1.00 86.88 71 THR A N 1
ATOM 586 C CA . THR A 1 71 ? -17.655 5.194 18.350 1.00 86.88 71 THR A CA 1
ATOM 587 C C . THR A 1 71 ? -17.116 4.053 17.498 1.00 86.88 71 THR A C 1
ATOM 589 O O . THR A 1 71 ? -15.936 4.017 17.154 1.00 86.88 71 THR A O 1
ATOM 592 N N . SER A 1 72 ? -17.995 3.131 17.10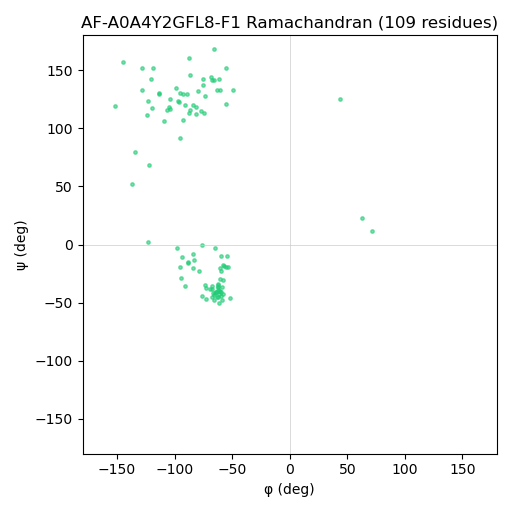7 1.00 88.25 72 SER A N 1
ATOM 593 C CA . SER A 1 72 ? -17.659 2.120 16.106 1.00 88.25 72 SER A CA 1
ATOM 594 C C . SER A 1 72 ? -17.698 2.750 14.715 1.00 88.25 72 SER A C 1
ATOM 596 O O . SER A 1 72 ? -18.754 3.181 14.249 1.00 88.25 72 SER A O 1
ATOM 598 N N . VAL A 1 73 ? -16.543 2.815 14.054 1.00 86.25 73 VAL A N 1
ATOM 599 C CA . VAL A 1 73 ? -16.400 3.359 12.700 1.00 86.25 73 VAL A CA 1
ATOM 600 C C . VAL A 1 73 ? -16.002 2.228 11.756 1.00 86.25 73 VAL A C 1
ATOM 602 O O . VAL A 1 73 ? -15.074 1.474 12.040 1.00 86.25 73 VAL A O 1
ATOM 605 N N . LYS A 1 74 ? -16.701 2.101 10.624 1.00 88.06 74 LYS A N 1
ATOM 606 C CA . LYS A 1 74 ? -16.424 1.088 9.599 1.00 88.06 74 LYS A CA 1
ATOM 607 C C . LYS A 1 74 ? -16.291 1.748 8.232 1.00 88.06 74 LYS A C 1
ATOM 609 O O . LYS A 1 74 ? -17.158 2.517 7.829 1.00 88.06 74 LYS A O 1
ATOM 614 N N . MET A 1 75 ? -15.249 1.376 7.495 1.00 84.56 75 MET A N 1
ATOM 615 C CA . MET A 1 75 ? -15.128 1.677 6.070 1.00 84.56 75 MET A CA 1
ATOM 616 C C . MET A 1 75 ? -15.760 0.563 5.255 1.00 84.56 75 MET A C 1
ATOM 618 O O . MET A 1 75 ? -15.466 -0.614 5.465 1.00 84.56 75 MET A O 1
ATOM 622 N N . VAL A 1 76 ? -16.625 0.940 4.321 1.00 82.44 76 VAL A N 1
ATOM 623 C CA . VAL A 1 76 ? -17.246 0.015 3.376 1.00 82.44 76 VAL A CA 1
ATOM 624 C C . VAL A 1 76 ? -16.920 0.504 1.975 1.00 82.44 76 VAL A C 1
ATOM 626 O O . VAL A 1 76 ? -17.203 1.650 1.636 1.00 82.44 76 VAL A O 1
ATOM 629 N N . PHE A 1 77 ? -16.312 -0.364 1.174 1.00 79.56 77 PHE A N 1
ATOM 630 C CA . PHE A 1 77 ? -16.093 -0.117 -0.244 1.00 79.56 77 PHE A CA 1
ATOM 631 C C . PHE A 1 77 ? -17.343 -0.571 -0.990 1.00 79.56 77 PHE A C 1
ATOM 633 O O . PHE A 1 77 ? -17.692 -1.750 -0.950 1.00 79.56 77 PHE A O 1
ATOM 640 N N . LEU A 1 78 ? -18.039 0.372 -1.618 1.00 74.94 78 LEU A N 1
ATOM 641 C CA . LEU A 1 78 ? -19.165 0.067 -2.487 1.00 74.94 78 LEU A CA 1
ATOM 642 C C . LEU A 1 78 ? -18.656 0.021 -3.927 1.00 74.94 78 LEU A C 1
ATOM 644 O O . LEU A 1 78 ? -18.084 0.994 -4.415 1.00 74.94 78 LEU A O 1
ATOM 648 N N . GLU A 1 79 ? -18.857 -1.106 -4.596 1.00 67.56 79 GLU A N 1
ATOM 649 C CA . GLU A 1 79 ? -18.545 -1.242 -6.013 1.00 67.56 79 GLU A CA 1
ATOM 650 C C . GLU A 1 79 ? -19.690 -0.647 -6.842 1.00 67.56 79 GLU A C 1
ATOM 652 O O . GLU A 1 79 ? -20.805 -1.175 -6.854 1.00 67.56 79 GLU A O 1
ATOM 657 N N . ASP A 1 80 ? -19.425 0.457 -7.540 1.00 71.31 80 ASP A N 1
ATOM 658 C CA . ASP A 1 80 ? -20.318 0.943 -8.590 1.00 71.31 80 ASP A CA 1
ATOM 659 C C . ASP A 1 80 ? -19.854 0.377 -9.934 1.00 71.31 80 ASP A C 1
ATOM 661 O O . ASP A 1 80 ? -18.849 0.807 -10.508 1.00 71.31 80 ASP A O 1
ATOM 665 N N . LYS A 1 81 ? -20.619 -0.588 -10.448 1.00 63.88 81 LYS A N 1
ATOM 666 C CA . LYS A 1 81 ? -20.355 -1.266 -11.725 1.00 63.88 81 LYS A CA 1
ATOM 667 C C . LYS A 1 81 ? -20.297 -0.313 -12.922 1.00 63.88 81 LYS A C 1
ATOM 669 O O . LYS A 1 81 ? -19.784 -0.694 -13.968 1.00 63.88 81 LYS A O 1
ATOM 674 N N . ASN A 1 82 ? -20.826 0.904 -12.793 1.00 69.69 82 ASN A N 1
ATOM 675 C CA . ASN A 1 82 ? -20.780 1.910 -13.852 1.00 69.69 82 ASN A CA 1
ATOM 676 C C . ASN A 1 82 ? -19.509 2.774 -13.800 1.00 69.69 82 ASN A C 1
ATOM 678 O O . ASN A 1 82 ? -19.200 3.444 -14.784 1.00 69.69 82 ASN A O 1
ATOM 682 N N . LEU A 1 83 ? -18.777 2.770 -12.679 1.00 64.69 83 LEU A N 1
ATOM 683 C CA . LEU A 1 83 ? -17.529 3.523 -12.501 1.00 64.69 83 LEU A CA 1
ATOM 684 C C . LEU A 1 83 ? -16.285 2.680 -12.809 1.00 64.69 83 LEU A C 1
ATOM 686 O O . LEU A 1 83 ? -15.275 3.229 -13.251 1.00 64.69 83 LEU A O 1
ATOM 690 N N . ASP A 1 84 ? -16.350 1.358 -12.624 1.00 64.00 84 ASP A N 1
ATOM 691 C CA . ASP A 1 84 ? -15.253 0.454 -12.974 1.00 64.00 84 ASP A CA 1
ATOM 692 C C . ASP A 1 84 ? -15.434 -0.153 -14.374 1.00 64.00 84 ASP A C 1
ATOM 694 O O . ASP A 1 84 ? -16.045 -1.201 -14.572 1.00 64.00 84 ASP A O 1
ATOM 698 N N . MET A 1 85 ? -14.870 0.514 -15.383 1.00 59.91 85 MET A N 1
ATOM 699 C CA 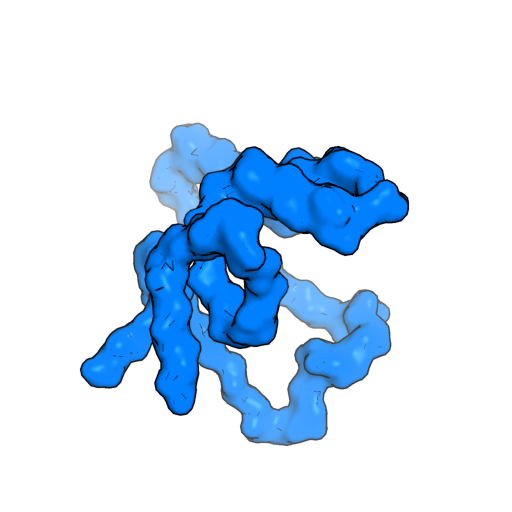. MET A 1 85 ? -14.862 0.016 -16.766 1.00 59.91 85 MET A CA 1
ATOM 700 C C . MET A 1 85 ? -13.841 -1.116 -17.004 1.00 59.91 85 MET A C 1
ATOM 702 O O . MET A 1 85 ? -13.704 -1.593 -18.138 1.00 59.91 85 MET A O 1
ATOM 706 N N . ARG A 1 86 ? -13.070 -1.538 -15.989 1.00 59.16 86 ARG A N 1
ATOM 707 C CA . ARG A 1 86 ? -12.025 -2.557 -16.151 1.00 59.16 86 ARG A CA 1
ATOM 708 C C . ARG A 1 86 ? -12.620 -3.953 -15.976 1.00 59.16 86 ARG A C 1
ATOM 710 O O . ARG A 1 86 ? -12.972 -4.383 -14.887 1.00 59.16 86 ARG A O 1
ATOM 717 N N . ARG A 1 87 ? -12.629 -4.718 -17.071 1.00 53.81 87 ARG A N 1
ATOM 718 C CA . ARG A 1 87 ? -13.160 -6.095 -17.152 1.00 53.81 87 ARG A CA 1
ATOM 719 C C . ARG A 1 87 ? -12.505 -7.131 -16.224 1.00 53.81 87 ARG A C 1
ATOM 721 O O . ARG A 1 87 ? -13.019 -8.236 -16.149 1.00 53.81 87 ARG A O 1
ATOM 728 N N . TYR A 1 88 ? -11.391 -6.813 -15.566 1.00 57.88 88 TYR A N 1
ATOM 729 C CA . TYR A 1 88 ? -10.657 -7.767 -14.724 1.00 57.88 88 TYR A CA 1
ATOM 730 C C . TYR A 1 88 ? -11.137 -7.824 -13.268 1.00 57.88 88 TYR A C 1
ATOM 732 O O . TYR A 1 88 ? -10.766 -8.757 -12.567 1.00 57.88 88 TYR A O 1
ATOM 740 N N . ASN A 1 89 ? -11.926 -6.843 -12.816 1.00 55.97 89 ASN A N 1
ATOM 741 C CA . ASN A 1 89 ? -12.406 -6.780 -11.430 1.00 55.97 89 ASN A CA 1
ATOM 742 C C . ASN A 1 89 ? -13.808 -7.383 -11.257 1.00 55.97 89 ASN A C 1
ATOM 744 O O . ASN A 1 89 ? -14.192 -7.742 -10.149 1.00 55.97 89 ASN A O 1
ATOM 748 N N . ALA A 1 90 ? -14.561 -7.516 -12.352 1.00 58.88 90 ALA A N 1
ATOM 749 C CA . ALA A 1 90 ? -15.870 -8.145 -12.333 1.00 58.88 90 ALA A CA 1
ATOM 750 C C . ALA A 1 90 ? -15.712 -9.672 -12.324 1.00 58.88 90 ALA A C 1
ATOM 752 O O . ALA A 1 90 ? -14.987 -10.191 -13.179 1.00 58.88 90 ALA A O 1
ATOM 753 N N . PRO A 1 91 ? -16.424 -10.397 -11.441 1.00 57.28 91 PRO A N 1
ATOM 754 C CA . PRO A 1 91 ? -16.402 -11.846 -11.461 1.00 57.28 91 PRO A CA 1
ATOM 755 C C . PRO A 1 91 ? -16.802 -12.372 -12.836 1.00 57.28 91 PRO A C 1
ATOM 757 O O . PRO A 1 91 ? -17.889 -12.067 -13.334 1.00 57.28 91 PRO A O 1
ATOM 760 N N . THR A 1 92 ? -15.916 -13.129 -13.478 1.00 60.19 92 THR A N 1
ATOM 761 C CA . THR A 1 92 ? -16.146 -13.624 -14.843 1.00 60.19 92 THR A CA 1
ATOM 762 C C . THR A 1 92 ? -16.975 -14.904 -14.863 1.00 60.19 92 THR A C 1
ATOM 764 O O . THR A 1 92 ? -17.599 -15.227 -15.875 1.00 60.19 92 THR A O 1
ATOM 767 N N . LEU A 1 93 ? -17.023 -15.616 -13.734 1.00 59.47 93 LEU A N 1
ATOM 768 C CA . LEU A 1 93 ? -17.730 -16.881 -13.555 1.00 59.47 93 LEU A CA 1
ATOM 769 C C . LEU A 1 93 ? -18.649 -16.831 -12.324 1.00 59.47 93 LEU A C 1
ATOM 771 O O . LEU A 1 93 ? -18.363 -16.156 -11.339 1.00 59.47 93 LEU A O 1
ATOM 775 N N . CYS A 1 94 ? -19.740 -17.605 -12.342 1.00 60.25 94 CYS A N 1
ATOM 776 C CA . CYS A 1 94 ? -20.711 -17.688 -11.236 1.00 60.25 94 CYS A CA 1
ATOM 777 C C . CYS A 1 94 ? -20.150 -18.291 -9.928 1.00 60.25 94 CYS A C 1
ATOM 779 O O . CYS A 1 94 ? -20.871 -18.373 -8.938 1.00 60.25 94 CYS A O 1
ATOM 781 N N . THR A 1 95 ? -18.889 -18.725 -9.918 1.00 55.00 95 THR A N 1
ATOM 782 C CA . THR A 1 95 ? -18.221 -19.417 -8.805 1.00 55.00 95 THR A CA 1
ATOM 783 C C . THR A 1 95 ? -16.808 -18.882 -8.602 1.00 55.00 95 THR A C 1
ATOM 785 O O . THR A 1 95 ? -15.838 -19.637 -8.583 1.00 55.00 95 THR A O 1
ATOM 788 N N . GLU A 1 96 ? -16.676 -17.567 -8.483 1.00 55.88 96 GLU A N 1
ATOM 789 C CA . GLU A 1 96 ? -15.448 -16.964 -7.976 1.00 55.88 96 GLU A CA 1
ATOM 790 C C . GLU A 1 96 ? -15.595 -16.702 -6.474 1.00 55.88 96 GLU A C 1
ATOM 792 O O . GLU A 1 96 ? -16.600 -16.163 -6.011 1.00 55.88 96 GLU A O 1
ATOM 797 N N . VAL A 1 97 ? -14.597 -17.134 -5.704 1.00 52.78 97 VAL A N 1
ATOM 798 C CA . VAL A 1 97 ? -14.536 -16.967 -4.250 1.00 52.78 97 VAL A CA 1
ATOM 799 C C . VAL A 1 97 ? -13.294 -16.144 -3.942 1.00 52.78 97 VAL A C 1
ATOM 801 O O . VAL A 1 97 ? -12.179 -16.572 -4.234 1.00 52.78 97 VAL A O 1
ATOM 804 N N . ALA A 1 98 ? -13.482 -14.960 -3.362 1.00 57.19 98 ALA A N 1
ATOM 805 C CA . ALA A 1 98 ? -12.391 -14.149 -2.838 1.00 57.19 98 ALA A CA 1
ATOM 806 C C . ALA A 1 98 ? -12.183 -14.475 -1.353 1.00 57.19 98 ALA A C 1
ATOM 808 O O . ALA A 1 98 ? -13.134 -14.469 -0.570 1.00 57.19 98 ALA A O 1
ATOM 809 N N . ALA A 1 99 ? -10.941 -14.755 -0.963 1.00 50.91 99 ALA A N 1
ATOM 810 C CA . ALA A 1 99 ? -10.565 -14.939 0.433 1.00 50.91 99 ALA A CA 1
ATOM 811 C C . ALA A 1 99 ? -9.993 -13.625 0.977 1.00 50.91 99 ALA A C 1
ATOM 813 O O . ALA A 1 99 ? -9.037 -13.083 0.424 1.00 50.91 99 ALA A O 1
ATOM 814 N N . ILE A 1 100 ? -10.582 -13.114 2.059 1.00 59.59 100 ILE A N 1
ATOM 815 C CA . ILE A 1 100 ? -10.054 -11.971 2.806 1.00 59.59 100 ILE A CA 1
ATOM 816 C C . ILE A 1 100 ? -9.422 -12.527 4.074 1.00 59.59 100 ILE A C 1
ATOM 818 O O . ILE A 1 100 ? -10.110 -13.111 4.912 1.00 59.59 100 ILE A O 1
ATOM 822 N N . PHE A 1 101 ? -8.113 -12.348 4.210 1.00 56.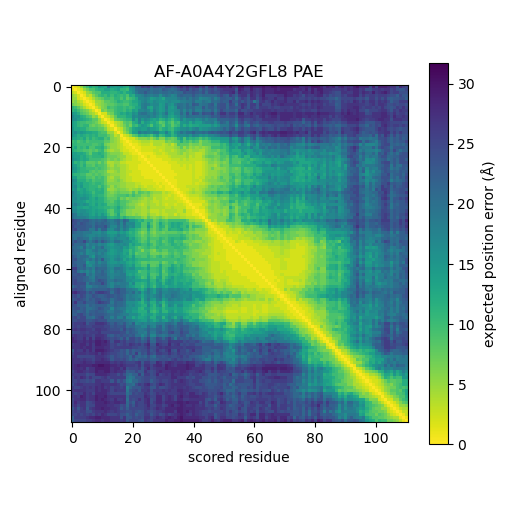81 101 PHE A N 1
ATOM 823 C CA . PHE A 1 101 ? -7.401 -12.694 5.430 1.00 56.81 101 PHE A CA 1
ATOM 824 C C . PHE A 1 101 ? -7.523 -11.541 6.421 1.00 56.81 101 PHE A C 1
ATOM 826 O O . PHE A 1 101 ? -7.123 -10.414 6.130 1.00 56.81 101 PHE A O 1
ATOM 833 N N . VAL A 1 102 ? -8.109 -11.825 7.582 1.00 50.22 102 VAL A N 1
ATOM 834 C CA . VAL A 1 102 ? -8.158 -10.894 8.709 1.00 50.22 102 VAL A CA 1
ATOM 835 C C . VAL A 1 102 ? -7.237 -11.451 9.783 1.00 50.22 102 VAL A C 1
ATOM 837 O O . VAL A 1 102 ? -7.557 -12.441 10.433 1.00 50.22 102 VAL A O 1
ATOM 840 N N . GLY A 1 103 ? -6.081 -10.820 9.935 1.00 58.16 103 GLY A N 1
ATOM 841 C CA . GLY A 1 103 ? -5.144 -11.043 11.028 1.00 58.16 103 GLY A CA 1
ATOM 842 C C . GLY A 1 103 ? -4.491 -9.715 11.376 1.00 58.16 103 GLY A C 1
ATOM 843 O O . GLY A 1 103 ? -4.434 -8.828 10.520 1.00 58.16 103 GLY A O 1
ATOM 844 N N . ASP A 1 104 ? -3.983 -9.580 12.599 1.00 61.34 104 ASP A N 1
ATOM 845 C CA . ASP A 1 104 ? -3.388 -8.329 13.101 1.00 61.34 104 ASP A CA 1
ATOM 846 C C . ASP A 1 104 ? -2.254 -7.795 12.194 1.00 61.34 104 ASP A C 1
ATOM 848 O O . ASP A 1 104 ? -1.955 -6.601 12.200 1.00 61.34 104 ASP A O 1
ATOM 852 N N . ASN A 1 105 ? -1.686 -8.669 11.346 1.00 58.91 105 ASN A N 1
ATOM 853 C CA . ASN A 1 105 ? -0.523 -8.412 10.493 1.00 58.91 105 ASN A CA 1
ATOM 854 C C . ASN A 1 105 ? -0.782 -8.651 8.985 1.00 58.91 105 ASN A C 1
ATOM 856 O O . ASN A 1 105 ? 0.144 -8.547 8.185 1.00 58.91 105 ASN A O 1
ATOM 860 N N . GLY A 1 106 ? -2.007 -9.016 8.577 1.00 53.03 106 GLY A N 1
ATOM 861 C CA . GLY A 1 106 ? -2.334 -9.333 7.174 1.00 53.03 106 GLY A CA 1
ATOM 862 C C . GLY A 1 106 ? -1.761 -10.653 6.627 1.00 53.03 106 GLY A C 1
ATOM 863 O O . GLY A 1 106 ? -1.809 -10.880 5.418 1.00 53.03 106 GLY A O 1
ATOM 864 N N . GLU A 1 107 ? -1.224 -11.526 7.483 1.00 52.66 107 GLU A N 1
ATOM 865 C CA . GLU A 1 107 ? -0.722 -12.843 7.075 1.00 52.66 107 GLU A CA 1
ATOM 866 C C . GLU A 1 107 ? -1.872 -13.838 6.805 1.00 52.66 107 GLU A C 1
ATOM 868 O O . GLU A 1 107 ? -2.873 -13.835 7.530 1.00 52.66 107 GLU A O 1
ATOM 873 N N . PRO A 1 108 ? -1.752 -14.716 5.788 1.00 49.12 108 PRO A N 1
ATOM 874 C CA . PRO A 1 108 ? -2.671 -15.837 5.608 1.00 49.12 108 PRO A CA 1
ATOM 875 C C . PRO A 1 108 ? -2.610 -16.794 6.815 1.00 49.12 108 PRO A C 1
ATOM 877 O O . PRO A 1 108 ? -1.513 -17.041 7.321 1.00 49.12 108 PRO A O 1
ATOM 880 N N . PRO A 1 109 ? -3.737 -17.377 7.269 1.00 57.69 109 PRO A N 1
ATOM 881 C CA . PRO A 1 109 ? -3.739 -18.358 8.343 1.00 57.69 109 PRO A CA 1
ATOM 882 C C . PRO A 1 109 ? -2.904 -19.571 7.929 1.00 57.69 109 PRO A C 1
ATOM 884 O O . PRO A 1 109 ? -3.040 -20.088 6.818 1.00 57.69 109 PRO A O 1
ATOM 887 N N . ALA A 1 110 ? -2.027 -20.010 8.828 1.00 62.19 110 ALA A N 1
ATOM 888 C CA . ALA A 1 110 ? -1.310 -21.264 8.663 1.00 62.19 110 ALA A CA 1
ATOM 889 C C . ALA A 1 110 ? -2.295 -22.442 8.771 1.00 62.19 110 ALA A C 1
ATOM 891 O O . ALA A 1 110 ? -3.230 -22.389 9.574 1.00 62.19 110 ALA A O 1
ATOM 892 N N . ASN A 1 111 ? -2.081 -23.467 7.940 1.00 50.62 111 ASN A N 1
ATOM 893 C CA . ASN A 1 111 ? -2.843 -24.722 7.958 1.00 50.62 111 ASN A CA 1
ATOM 894 C C . ASN A 1 111 ? -2.765 -25.438 9.309 1.00 50.62 111 ASN A C 1
ATOM 896 O O . ASN A 1 111 ? -1.666 -25.431 9.910 1.00 50.62 111 ASN A O 1
#

Sequence (111 aa):
HRVSPLYASDQHKESYGQLYIFDSSEAAEKRLSNNKNCLQHVFENFMLREINPFAQSYLQMHRMVQENPTTSVKMVFLEDKNLDMRRYNAPTLCTEVAAIFVGDNGEPPAN

Secondary structure (DSSP, 8-state):
--PPPSS--TTS---SS------HHHHHHHHHHH-TTS-HHHHSHHHHHHH-HHHHHHHHHHHHHHH-TT----------TTT---TTSS-SSTT--PPPP--TT-PPPP-

pLDDT: mean 71.31, std 13.85, range [40.28, 93.38]

Radius of gyration: 19.84 Å; Cα contacts (8 Å, |Δi|>4): 43; chains: 1; bounding box: 50×37×39 Å

Foldseek 3Di:
DDDDDLDDDPVDDDDPDDDHDDDLVRQLVVVCVVVVPDDSVVSRCVCCCVPPVVNVVVVVVVVVCVVPVVDDDDDDDDDDPVVDPDPPVDPPDPDDDDDQDDDPVRDDDDD